Protein AF-A0A1Y1LZW6-F1 (afdb_monomer)

Organism: Photinus pyralis (NCBI:txid7054)

Mean predicted aligned error: 9.97 Å

InterPro domains:
  IPR032071 Domain of unknown function DUF4806 [PF16064] (44-118)

Foldseek 3Di:
DVVVVVVVVVVVVVVVVVVVVVVVVVVVPDDPPDDPDQLCRVLPQDPQDQDPVSLVSVLVQCVDPVSLVSLLVRLLPQDAPDLLRSLLSSNNGHHALNVLQQAACCCPPVHHHPVPGSSLVSSLSSSPSNPPPDDSVNNSVSNRVNSVCSVVVVVVVVVVVD

pLDDT: mean 89.74, std 12.89, range [40.94, 98.75]

Sequence (162 aa):
MQQYHILRSMATDILGEVRSIKQSLSKAERTPDEAPTSFFTELGCQFPLNSEEEIKIFNTSLEDEDNFKNAVMELSRVGGSNTYSFVSRTLALLITNELAITYSWLGRKGKKVFKTLKVASLVIESATVAIKDVTKQEIEKCIQLWVRRAFDRKKHALNKSF

Structure (mmCIF, N/CA/C/O backbone):
data_AF-A0A1Y1LZW6-F1
#
_entry.id   AF-A0A1Y1LZW6-F1
#
loop_
_atom_site.group_PDB
_atom_site.id
_atom_site.type_symbol
_atom_site.label_atom_id
_atom_site.label_alt_id
_atom_site.label_comp_id
_atom_site.label_asym_id
_atom_site.label_entity_id
_atom_site.label_seq_id
_atom_site.pdbx_PDB_ins_code
_atom_site.Cartn_x
_atom_site.Cartn_y
_atom_site.Cartn_z
_atom_site.occupancy
_atom_site.B_iso_or_equiv
_atom_site.auth_seq_id
_atom_site.auth_comp_id
_atom_site.auth_asym_id
_atom_site.auth_atom_id
_atom_site.pdbx_PDB_model_num
ATOM 1 N N . MET A 1 1 ? 26.984 15.900 31.415 1.00 62.28 1 MET A N 1
ATOM 2 C CA . MET A 1 1 ? 27.035 16.059 29.942 1.00 62.28 1 MET A CA 1
ATOM 3 C C . MET A 1 1 ? 27.860 14.950 29.290 1.00 62.28 1 MET A C 1
ATOM 5 O O . MET A 1 1 ? 27.284 14.139 28.584 1.00 62.28 1 MET A O 1
ATOM 9 N N . GLN A 1 2 ? 29.160 14.820 29.580 1.00 71.44 2 GLN A 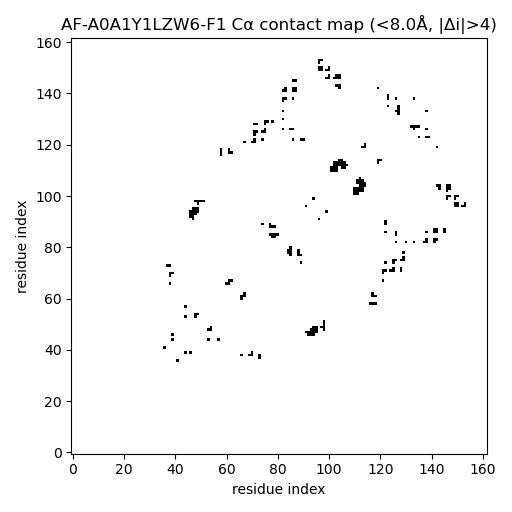N 1
ATOM 10 C CA . GLN A 1 2 ? 30.049 13.857 28.900 1.00 71.44 2 GLN A CA 1
ATOM 11 C C . GLN A 1 2 ? 29.678 12.371 29.104 1.00 71.44 2 GLN A C 1
ATOM 13 O O . GLN A 1 2 ? 29.662 11.607 28.145 1.00 71.44 2 GLN A O 1
ATOM 18 N N . GLN A 1 3 ? 29.266 11.976 30.314 1.00 75.94 3 GLN A N 1
ATOM 19 C CA . GLN A 1 3 ? 28.843 10.599 30.620 1.00 75.94 3 GLN A CA 1
ATOM 20 C C . GLN A 1 3 ? 27.602 10.144 29.825 1.00 75.94 3 GLN A C 1
ATOM 22 O O . GLN A 1 3 ? 27.512 8.988 29.424 1.00 75.94 3 GLN A O 1
ATOM 27 N N . TYR A 1 4 ? 26.667 11.059 29.545 1.00 84.81 4 TYR A N 1
ATOM 28 C CA . TYR A 1 4 ? 25.461 10.762 28.763 1.00 84.81 4 TYR A CA 1
ATOM 29 C C . TYR A 1 4 ? 25.791 10.469 27.293 1.00 84.81 4 TYR A C 1
ATOM 31 O O . TYR A 1 4 ? 25.203 9.576 26.690 1.00 84.81 4 TYR A O 1
ATOM 39 N N . HIS A 1 5 ? 26.765 11.184 26.723 1.00 82.25 5 HIS A N 1
ATOM 40 C CA . HIS A 1 5 ? 27.218 10.944 25.352 1.00 82.25 5 HIS A CA 1
ATOM 41 C C . HIS A 1 5 ? 27.902 9.586 25.200 1.00 82.25 5 HIS A C 1
ATOM 43 O O . HIS A 1 5 ? 27.631 8.887 24.227 1.00 82.25 5 HIS A O 1
ATOM 49 N N . ILE A 1 6 ? 28.720 9.191 26.181 1.00 90.69 6 ILE A N 1
ATOM 50 C CA . ILE A 1 6 ? 29.368 7.873 26.196 1.00 90.69 6 ILE A CA 1
ATOM 51 C C . ILE A 1 6 ? 28.304 6.772 26.251 1.00 90.69 6 ILE A C 1
ATOM 53 O O . ILE A 1 6 ? 28.310 5.873 25.415 1.00 90.69 6 ILE A O 1
ATOM 57 N N . LEU A 1 7 ? 27.330 6.892 27.161 1.00 87.31 7 LEU A N 1
ATOM 58 C CA . LEU A 1 7 ? 26.244 5.918 27.288 1.00 87.31 7 LEU A CA 1
ATOM 59 C C . LEU A 1 7 ? 25.405 5.812 26.005 1.00 87.31 7 LEU A C 1
ATOM 61 O O . LEU A 1 7 ? 25.048 4.713 25.584 1.00 87.31 7 LEU A O 1
ATOM 65 N N . ARG A 1 8 ? 25.116 6.947 25.355 1.00 87.19 8 ARG A N 1
ATOM 66 C CA . ARG A 1 8 ? 24.375 6.979 24.089 1.00 87.19 8 ARG A CA 1
ATOM 67 C C . ARG A 1 8 ? 25.147 6.304 22.955 1.00 87.19 8 ARG A C 1
ATOM 69 O O . ARG A 1 8 ? 24.527 5.550 22.216 1.00 87.19 8 ARG A O 1
ATOM 76 N N . SER A 1 9 ? 26.455 6.552 22.843 1.00 84.62 9 SER A N 1
ATOM 77 C CA . SER A 1 9 ? 27.317 5.904 21.841 1.00 84.62 9 SER A CA 1
ATOM 78 C C . SER A 1 9 ? 27.328 4.391 22.032 1.00 84.62 9 SER A C 1
ATOM 80 O O . SER A 1 9 ? 27.031 3.648 21.102 1.00 84.62 9 SER A O 1
ATOM 82 N N . MET A 1 10 ? 27.549 3.940 23.269 1.00 92.81 10 MET A N 1
ATOM 83 C CA . MET A 1 10 ? 27.554 2.516 23.600 1.00 92.81 10 MET A CA 1
ATOM 84 C C . MET A 1 10 ? 26.212 1.850 23.276 1.00 92.81 10 MET A C 1
ATOM 86 O O . MET A 1 10 ? 26.187 0.745 22.747 1.00 92.81 10 MET A O 1
ATOM 90 N N . ALA A 1 11 ? 25.087 2.519 23.548 1.00 86.81 11 ALA A N 1
ATOM 91 C CA . ALA A 1 11 ? 23.767 1.988 23.218 1.00 86.81 11 ALA A CA 1
ATOM 92 C C . ALA A 1 11 ? 23.557 1.838 21.702 1.00 86.81 11 ALA A C 1
ATOM 94 O O . ALA A 1 11 ? 22.990 0.839 21.265 1.00 86.81 11 ALA A O 1
ATOM 95 N N . THR A 1 12 ? 24.018 2.796 20.890 1.00 87.25 12 THR A N 1
ATOM 96 C CA . THR A 1 12 ? 23.954 2.681 19.423 1.00 87.25 12 THR A CA 1
ATOM 97 C C . THR A 1 12 ? 24.840 1.568 18.883 1.00 87.25 12 THR A C 1
ATOM 99 O O . THR A 1 12 ? 24.395 0.839 17.998 1.00 87.25 12 THR A O 1
ATOM 102 N N . ASP A 1 13 ? 26.035 1.395 19.445 1.00 89.31 13 ASP A N 1
ATOM 103 C CA . ASP A 1 13 ? 26.971 0.351 19.025 1.00 89.31 13 ASP A CA 1
ATOM 104 C C . ASP A 1 13 ? 26.406 -1.037 19.363 1.00 89.31 13 ASP A C 1
ATOM 106 O O . ASP A 1 13 ? 26.314 -1.902 18.494 1.00 89.31 13 ASP A O 1
ATOM 110 N N . ILE A 1 14 ? 25.886 -1.214 20.585 1.00 95.38 14 ILE A N 1
ATOM 111 C CA . ILE A 1 14 ? 25.206 -2.450 21.009 1.00 95.38 14 ILE A CA 1
ATOM 112 C C . ILE A 1 14 ? 23.997 -2.748 20.112 1.00 95.38 14 ILE A C 1
ATOM 114 O O . ILE A 1 14 ? 23.801 -3.890 19.703 1.00 95.38 14 ILE A O 1
ATOM 118 N N . LEU A 1 15 ? 23.184 -1.742 19.773 1.00 89.94 15 LEU A N 1
ATOM 119 C CA . LEU A 1 15 ? 22.051 -1.928 18.861 1.00 89.94 15 LEU A CA 1
ATOM 120 C C . LEU A 1 15 ? 22.502 -2.360 17.459 1.00 89.94 15 LEU A C 1
ATOM 122 O O . LEU A 1 15 ? 21.816 -3.163 16.825 1.00 89.94 15 LEU A O 1
ATOM 126 N N . GLY A 1 16 ? 23.637 -1.847 16.980 1.00 88.12 16 GLY A N 1
ATOM 127 C CA . GLY A 1 16 ? 24.251 -2.265 15.720 1.00 88.12 16 GLY A CA 1
ATOM 128 C C . GLY A 1 16 ? 24.676 -3.733 15.747 1.00 88.12 16 GLY A C 1
ATOM 129 O O . GLY A 1 16 ? 24.286 -4.503 14.868 1.00 88.12 16 GLY A O 1
ATOM 130 N N . GLU A 1 17 ? 25.389 -4.139 16.796 1.00 91.06 17 GLU A N 1
ATOM 131 C CA . GLU A 1 17 ? 25.843 -5.523 16.977 1.00 91.06 17 GLU A CA 1
ATOM 132 C C . GLU A 1 17 ? 24.672 -6.504 17.101 1.00 91.06 17 GLU A C 1
ATOM 134 O O . GLU A 1 17 ? 24.650 -7.544 16.444 1.00 91.06 17 GLU A O 1
ATOM 139 N N . VAL A 1 18 ? 23.627 -6.155 17.860 1.00 89.75 18 VAL A N 1
ATOM 140 C CA . VAL A 1 18 ? 22.423 -6.994 17.994 1.00 89.75 18 VAL A CA 1
ATOM 141 C C . VAL A 1 18 ? 21.722 -7.195 16.645 1.00 89.75 18 VAL A C 1
ATOM 143 O O . VAL A 1 18 ? 21.268 -8.302 16.348 1.00 89.75 18 VAL A O 1
ATOM 146 N N . ARG A 1 19 ? 21.659 -6.162 15.792 1.00 84.62 19 ARG A N 1
ATOM 147 C CA . ARG A 1 19 ? 21.119 -6.292 14.425 1.00 84.62 19 ARG A CA 1
ATOM 148 C C . ARG A 1 19 ? 21.981 -7.214 13.564 1.00 84.62 19 ARG A C 1
ATOM 150 O O . ARG A 1 19 ? 21.434 -8.080 12.883 1.00 84.62 19 ARG A O 1
ATOM 157 N N . SER A 1 20 ? 23.303 -7.064 13.633 1.00 85.88 20 SER A N 1
ATOM 158 C CA . SER A 1 20 ? 24.266 -7.901 12.903 1.00 85.88 20 SER A CA 1
ATOM 159 C C . SER A 1 20 ? 24.160 -9.379 13.301 1.00 85.88 20 SER A C 1
ATOM 161 O O . SER A 1 20 ? 24.090 -10.266 12.444 1.00 85.88 20 SER A O 1
ATOM 163 N N . ILE A 1 21 ? 24.039 -9.651 14.605 1.00 88.81 21 ILE A N 1
ATOM 164 C CA . ILE A 1 21 ? 23.829 -11.000 15.145 1.00 88.81 21 ILE A CA 1
ATOM 165 C C . ILE A 1 21 ? 22.500 -11.571 14.650 1.00 88.81 21 ILE A C 1
ATOM 167 O O . ILE A 1 21 ? 22.477 -12.687 14.132 1.00 88.81 21 ILE A O 1
ATOM 171 N N . LYS A 1 22 ? 21.403 -10.805 14.727 1.00 83.00 22 LYS A N 1
ATOM 172 C CA . LYS A 1 22 ? 20.086 -11.243 14.233 1.00 83.00 22 LYS A CA 1
ATOM 173 C C . LYS A 1 22 ? 20.130 -11.609 12.744 1.00 83.00 22 LYS A C 1
ATOM 175 O O . LYS A 1 22 ? 19.548 -12.614 12.345 1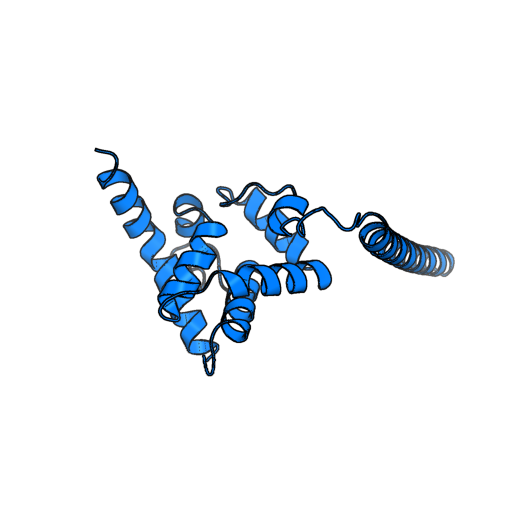.00 83.00 22 LYS A O 1
ATOM 180 N N . GLN A 1 23 ? 20.850 -10.830 11.934 1.00 75.19 23 GLN A N 1
ATOM 181 C CA . GLN A 1 23 ? 21.008 -11.078 10.498 1.00 75.19 23 GLN A CA 1
ATOM 182 C C . GLN A 1 23 ? 21.920 -12.278 10.190 1.00 75.19 23 GLN A C 1
ATOM 184 O O . GLN A 1 23 ? 21.766 -12.930 9.159 1.00 75.19 23 GLN A O 1
ATOM 189 N N . SER A 1 24 ? 22.884 -12.571 11.062 1.00 81.06 24 SER A N 1
ATOM 190 C CA . SER A 1 24 ? 23.765 -13.733 10.924 1.00 81.06 24 SER A CA 1
ATOM 191 C C . SER A 1 24 ? 23.061 -15.026 11.344 1.00 81.06 24 SER A C 1
ATOM 193 O O . SER A 1 24 ? 23.183 -16.036 10.655 1.00 81.06 24 SER A O 1
ATOM 195 N N . LEU A 1 25 ? 22.256 -14.986 12.412 1.00 76.81 25 LEU A N 1
ATOM 196 C CA . LEU A 1 25 ? 21.435 -16.117 12.857 1.00 76.81 25 LEU A CA 1
ATOM 197 C C . LEU A 1 25 ? 20.354 -16.477 11.828 1.00 76.81 25 LEU A C 1
ATOM 199 O O . LEU A 1 25 ? 20.222 -17.647 11.481 1.00 76.81 25 LEU A O 1
ATOM 203 N N . SER A 1 26 ? 19.683 -15.487 11.227 1.00 68.75 26 SER A N 1
ATOM 204 C CA . SER A 1 26 ? 18.684 -15.742 10.173 1.00 68.75 26 SER A CA 1
ATOM 205 C C . SER A 1 26 ? 19.263 -16.365 8.894 1.00 68.75 26 SER A C 1
ATOM 207 O O . SER A 1 26 ? 18.534 -16.952 8.090 1.00 68.75 26 SER A O 1
ATOM 209 N N . LYS A 1 27 ? 20.580 -16.246 8.679 1.00 61.09 27 LYS A N 1
ATOM 210 C CA . LYS A 1 27 ? 21.301 -16.928 7.594 1.00 61.09 27 LYS A CA 1
ATOM 211 C C . LYS A 1 27 ? 21.747 -18.338 7.988 1.00 61.09 27 LYS A C 1
ATOM 213 O O . LYS A 1 27 ? 21.819 -19.190 7.109 1.00 61.09 27 LYS A O 1
ATOM 218 N N . ALA A 1 28 ? 22.047 -18.572 9.267 1.00 60.34 28 ALA A N 1
ATOM 219 C CA . ALA A 1 28 ? 22.552 -19.845 9.784 1.00 60.34 28 ALA A CA 1
ATOM 220 C C . ALA A 1 28 ? 21.451 -20.896 10.031 1.00 60.34 28 ALA A C 1
ATOM 222 O O . ALA A 1 28 ? 21.727 -22.085 9.923 1.00 60.34 28 ALA A O 1
ATOM 223 N N . GLU A 1 29 ? 20.210 -20.481 10.310 1.00 55.59 29 GLU A N 1
ATOM 224 C CA . GLU A 1 29 ? 19.067 -21.389 10.540 1.00 55.59 29 GLU A CA 1
ATOM 225 C C . GLU A 1 29 ? 18.454 -21.977 9.255 1.00 55.59 29 GLU A C 1
ATOM 227 O O . GLU A 1 29 ? 17.549 -22.804 9.324 1.00 55.59 29 GLU A O 1
ATOM 232 N N . ARG A 1 30 ? 18.945 -21.602 8.067 1.00 51.16 30 ARG A N 1
ATOM 233 C CA . ARG A 1 30 ? 18.427 -22.144 6.803 1.00 51.16 30 ARG A CA 1
ATOM 234 C C . ARG A 1 30 ? 18.952 -23.559 6.574 1.00 51.16 30 ARG A C 1
ATOM 236 O O . ARG A 1 30 ? 20.026 -23.750 6.003 1.00 51.16 30 ARG A O 1
ATOM 243 N N . THR A 1 31 ? 18.178 -24.556 6.992 1.00 48.41 31 THR A N 1
ATOM 244 C CA . THR A 1 31 ? 18.307 -25.916 6.464 1.00 48.41 31 THR A CA 1
ATOM 245 C C . THR A 1 31 ? 17.968 -25.898 4.959 1.00 48.41 31 THR A C 1
ATOM 247 O O . THR A 1 31 ? 17.116 -25.115 4.536 1.00 48.41 31 THR A O 1
ATOM 250 N N . PRO A 1 32 ? 18.625 -26.704 4.101 1.00 53.22 32 PRO A N 1
ATOM 251 C CA . PRO A 1 32 ? 18.456 -26.614 2.643 1.00 53.22 32 PRO A CA 1
ATOM 252 C C . PRO A 1 32 ? 17.057 -26.963 2.100 1.00 53.22 32 PRO A C 1
ATOM 254 O O . PRO A 1 32 ? 16.855 -26.843 0.894 1.00 53.22 32 PRO A O 1
ATOM 257 N N . ASP A 1 33 ? 16.128 -27.415 2.948 1.00 47.31 33 ASP A N 1
ATOM 258 C CA . ASP A 1 33 ? 14.871 -28.063 2.541 1.00 47.31 33 ASP A CA 1
ATOM 259 C C . ASP A 1 33 ? 13.600 -27.293 2.962 1.00 47.31 33 ASP A C 1
ATOM 261 O O . ASP A 1 33 ? 12.488 -27.658 2.585 1.00 47.31 33 ASP A O 1
ATOM 265 N N . GLU A 1 34 ? 13.732 -26.189 3.707 1.00 51.06 34 GLU A N 1
ATOM 266 C CA . GLU A 1 34 ? 12.590 -25.336 4.050 1.00 51.06 34 GLU A CA 1
ATOM 267 C C . GLU A 1 34 ? 12.407 -24.249 2.981 1.00 51.06 34 GLU A C 1
ATOM 269 O O . GLU A 1 34 ? 13.272 -23.398 2.757 1.00 51.06 34 GLU A O 1
ATOM 274 N N . ALA A 1 35 ? 11.268 -24.294 2.278 1.00 54.78 35 ALA A N 1
ATOM 275 C CA . ALA A 1 35 ? 10.862 -23.244 1.348 1.00 54.78 35 ALA A CA 1
ATOM 276 C C . ALA A 1 35 ? 10.972 -21.874 2.043 1.00 54.78 35 ALA A C 1
ATOM 278 O O . ALA A 1 35 ? 10.598 -21.778 3.210 1.00 54.78 35 ALA A O 1
ATOM 279 N N . PRO A 1 36 ? 11.462 -20.817 1.365 1.00 56.88 36 PRO A N 1
ATOM 280 C CA . PRO A 1 36 ? 11.647 -19.518 1.999 1.00 56.88 36 PRO A CA 1
ATOM 281 C C . PRO A 1 36 ? 10.330 -19.061 2.629 1.00 56.88 36 PRO A C 1
ATOM 283 O O . PRO A 1 36 ? 9.361 -18.783 1.915 1.00 56.88 36 PRO A O 1
ATOM 286 N N . THR A 1 37 ? 10.299 -19.029 3.961 1.00 64.50 37 THR A N 1
ATOM 287 C CA . THR A 1 37 ? 9.147 -18.579 4.735 1.00 64.50 37 THR A CA 1
ATOM 288 C C . THR A 1 37 ? 8.808 -17.155 4.304 1.00 64.50 37 THR A C 1
ATOM 290 O O . THR A 1 37 ? 9.680 -16.300 4.158 1.00 64.50 37 THR A O 1
ATOM 293 N N . SER A 1 38 ? 7.532 -16.918 4.004 1.00 76.81 38 SER A N 1
ATOM 294 C CA . SER A 1 38 ? 7.030 -15.603 3.600 1.00 76.81 38 SER 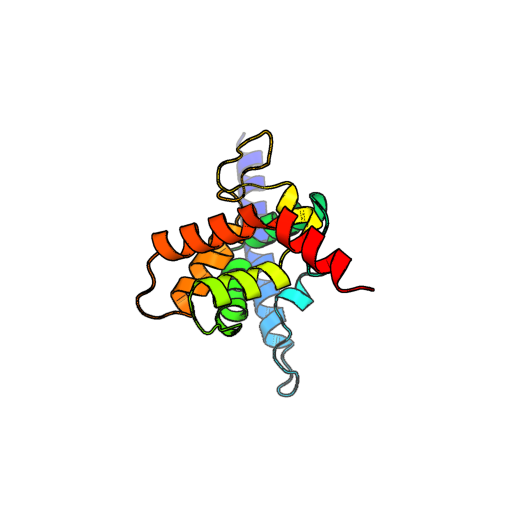A CA 1
ATOM 295 C C . SER A 1 38 ? 7.348 -14.567 4.683 1.00 76.81 38 SER A C 1
ATOM 297 O O . SER A 1 38 ? 7.072 -14.797 5.863 1.00 76.81 38 SER A O 1
ATOM 299 N N . PHE A 1 39 ? 7.854 -13.396 4.287 1.00 80.06 39 PHE A N 1
ATOM 300 C CA . PHE A 1 39 ? 8.113 -12.269 5.186 1.00 80.06 39 PHE A CA 1
ATOM 301 C C . PHE A 1 39 ? 6.852 -11.888 5.976 1.00 80.06 39 PHE A C 1
ATOM 303 O O . PHE A 1 39 ? 6.911 -11.577 7.165 1.00 80.06 39 PHE A O 1
ATOM 310 N N . PHE A 1 40 ? 5.686 -11.966 5.328 1.00 79.38 40 PHE A N 1
ATOM 311 C CA . PHE A 1 40 ? 4.399 -11.688 5.963 1.00 79.38 40 PHE A CA 1
ATOM 312 C C . PHE A 1 40 ? 4.027 -12.718 7.039 1.00 79.38 40 PHE A C 1
ATOM 314 O O . PHE A 1 40 ? 3.298 -12.373 7.966 1.00 79.38 40 PHE A O 1
ATOM 321 N N . THR A 1 41 ? 4.553 -13.944 6.956 1.00 76.44 41 THR A N 1
ATOM 322 C CA . THR A 1 41 ? 4.368 -14.989 7.980 1.00 76.44 41 THR A CA 1
ATOM 323 C C . THR A 1 41 ? 5.299 -14.769 9.177 1.00 76.44 41 THR A C 1
ATOM 325 O O . THR A 1 41 ? 4.881 -14.936 10.320 1.00 76.44 41 THR A O 1
ATOM 328 N N . GLU A 1 42 ? 6.535 -14.323 8.939 1.00 76.88 42 GLU A N 1
ATOM 329 C CA . GLU A 1 42 ? 7.530 -14.067 9.994 1.00 76.88 42 GLU A CA 1
ATOM 330 C C . GLU A 1 42 ? 7.211 -12.831 10.850 1.00 76.88 42 GLU A C 1
ATOM 332 O O . GLU A 1 42 ? 7.627 -12.739 12.005 1.00 76.88 42 GLU A O 1
ATOM 337 N N . LEU A 1 43 ? 6.443 -11.879 10.313 1.00 73.81 43 LEU A N 1
ATOM 338 C CA . LEU A 1 43 ? 6.128 -10.622 10.996 1.00 73.81 43 LEU A CA 1
ATOM 339 C C . LEU A 1 43 ? 5.182 -10.762 12.198 1.00 73.81 43 LEU A C 1
ATOM 341 O O . LEU A 1 43 ? 4.946 -9.780 12.903 1.00 73.81 43 LEU A O 1
ATOM 345 N N . GLY A 1 44 ? 4.565 -11.933 12.386 1.00 76.25 44 GLY A N 1
ATOM 346 C CA . GLY A 1 44 ? 3.541 -12.160 13.411 1.00 76.25 44 GLY A CA 1
ATOM 347 C C . GLY A 1 44 ? 2.251 -11.349 13.209 1.00 76.25 44 GLY A C 1
ATOM 348 O O . GLY A 1 44 ? 1.394 -11.326 14.090 1.00 76.25 44 GLY A O 1
ATOM 349 N N . CYS A 1 45 ? 2.099 -10.677 12.064 1.00 80.81 45 CYS A N 1
ATOM 350 C CA . CYS A 1 45 ? 0.896 -9.935 11.705 1.00 80.81 45 CYS A CA 1
ATOM 351 C C . CYS A 1 45 ? -0.110 -10.864 11.017 1.00 80.81 45 CYS A C 1
ATOM 353 O O . CYS A 1 45 ? 0.256 -11.662 10.157 1.00 80.81 45 CYS A O 1
ATOM 355 N N . GLN A 1 46 ? -1.389 -10.737 11.366 1.00 88.00 46 GLN A N 1
ATOM 356 C CA . GLN A 1 46 ? -2.467 -11.470 10.705 1.00 88.00 46 GLN A CA 1
ATOM 357 C C . GLN A 1 46 ? -3.020 -10.624 9.559 1.00 88.00 46 GLN A C 1
ATOM 359 O O . GLN A 1 46 ? -3.582 -9.552 9.778 1.00 88.00 46 GLN A O 1
ATOM 364 N N . PHE A 1 47 ? -2.834 -11.099 8.332 1.00 92.50 47 PHE A N 1
ATOM 365 C CA . PHE A 1 47 ? -3.325 -10.438 7.128 1.00 92.50 47 PHE A CA 1
ATOM 366 C C . PHE A 1 47 ? -4.631 -11.083 6.633 1.00 92.50 47 PHE A C 1
ATOM 368 O O . PHE A 1 47 ? -4.788 -12.299 6.754 1.00 92.50 47 PHE A O 1
ATOM 375 N N . PRO A 1 48 ? -5.553 -10.313 6.024 1.00 96.12 48 PRO A N 1
ATOM 376 C CA . PRO A 1 48 ? -5.503 -8.861 5.834 1.00 96.12 48 PRO A CA 1
ATOM 377 C C . PRO A 1 48 ? -5.776 -8.085 7.133 1.00 96.12 48 PRO A C 1
ATOM 379 O O . PRO A 1 48 ? -6.641 -8.462 7.921 1.00 96.12 48 PRO A O 1
ATOM 382 N N . LEU A 1 49 ? -5.093 -6.950 7.308 1.00 96.62 49 LEU A N 1
ATOM 383 C CA . LEU A 1 49 ? -5.236 -6.093 8.488 1.00 96.62 49 LEU A CA 1
ATOM 384 C C . LEU A 1 49 ? -6.652 -5.494 8.543 1.00 96.62 49 LEU A C 1
ATOM 386 O O . LEU A 1 49 ? -7.193 -5.003 7.539 1.00 96.62 49 LEU A O 1
ATOM 390 N N . ASN A 1 50 ? -7.259 -5.522 9.722 1.00 96.38 50 ASN A N 1
ATOM 391 C CA . ASN A 1 50 ? -8.641 -5.124 9.966 1.00 96.38 50 ASN A CA 1
ATOM 392 C C . ASN A 1 50 ? -8.789 -3.938 10.930 1.00 96.38 50 ASN A C 1
ATOM 394 O O . ASN A 1 50 ? -9.862 -3.332 10.967 1.00 96.38 50 ASN A O 1
ATOM 398 N N . SER A 1 51 ? -7.725 -3.567 11.647 1.00 96.50 51 SER A N 1
ATOM 399 C CA . SER A 1 51 ? -7.759 -2.494 12.642 1.00 96.50 51 SER A CA 1
ATOM 400 C C . SER A 1 51 ? -6.694 -1.421 12.422 1.00 96.50 51 SER A C 1
ATOM 402 O O . SER A 1 51 ? -5.735 -1.559 11.658 1.00 96.50 51 SER A O 1
ATOM 404 N N . GLU A 1 52 ? -6.892 -0.295 13.099 1.00 96.12 52 GLU A N 1
ATOM 405 C CA . GLU A 1 52 ? -5.981 0.847 13.052 1.00 96.12 52 GLU A CA 1
ATOM 406 C C . GLU A 1 52 ? -4.691 0.581 13.831 1.00 96.12 52 GLU A C 1
ATOM 408 O O . GLU A 1 52 ? -3.630 1.102 13.495 1.00 96.12 52 GLU A O 1
ATOM 413 N N . GLU A 1 53 ? -4.774 -0.238 14.869 1.00 95.31 53 GLU A N 1
ATOM 414 C CA . GLU A 1 53 ? -3.649 -0.696 15.670 1.00 95.31 53 GLU A CA 1
ATOM 415 C C . GLU A 1 53 ? -2.754 -1.621 14.836 1.00 95.31 53 GLU A C 1
ATOM 417 O O . GLU A 1 53 ? -1.547 -1.394 14.753 1.00 95.31 53 GLU A O 1
ATOM 422 N N . GLU A 1 54 ? -3.348 -2.588 14.133 1.00 95.44 54 GLU A N 1
ATOM 423 C CA . GLU A 1 54 ? -2.637 -3.514 13.243 1.00 95.44 54 GLU A CA 1
ATOM 424 C C . GLU A 1 54 ? -1.886 -2.785 12.122 1.00 95.44 54 GLU A C 1
ATOM 426 O O . GLU A 1 54 ? -0.695 -3.024 11.913 1.00 95.44 54 GLU A O 1
ATOM 431 N N . ILE A 1 55 ? -2.539 -1.845 11.426 1.00 96.12 55 ILE A N 1
ATOM 432 C CA . ILE A 1 55 ? -1.869 -1.092 10.356 1.00 96.12 55 ILE A CA 1
ATOM 433 C C . ILE A 1 55 ? -0.788 -0.158 10.885 1.00 96.12 55 ILE A C 1
ATOM 435 O O . ILE A 1 55 ? 0.209 0.025 10.196 1.00 96.12 55 ILE A O 1
ATOM 439 N N . LYS A 1 56 ? -0.915 0.393 12.100 1.00 95.25 56 LYS A N 1
ATOM 440 C CA . LYS A 1 56 ? 0.171 1.162 12.729 1.00 95.25 56 LYS A CA 1
ATOM 441 C C . LYS A 1 56 ? 1.383 0.278 13.009 1.00 95.25 56 LYS A C 1
ATOM 443 O O . LYS A 1 56 ? 2.483 0.655 12.620 1.00 95.25 56 LYS A O 1
ATOM 448 N N . ILE A 1 57 ? 1.179 -0.889 13.625 1.00 93.88 57 ILE A N 1
ATOM 449 C CA . ILE A 1 57 ? 2.256 -1.846 13.927 1.00 93.88 57 ILE A CA 1
ATOM 450 C C . ILE A 1 57 ? 2.962 -2.264 12.636 1.00 93.88 57 ILE A C 1
ATOM 452 O O . ILE A 1 57 ? 4.187 -2.163 12.535 1.00 93.88 57 ILE A O 1
ATOM 456 N N . PHE A 1 58 ? 2.190 -2.650 11.616 1.00 95.25 58 PHE A N 1
ATOM 457 C CA . PHE A 1 58 ? 2.750 -3.011 10.321 1.00 95.25 58 PHE A CA 1
ATOM 458 C C . PHE A 1 58 ? 3.499 -1.835 9.683 1.00 95.25 58 P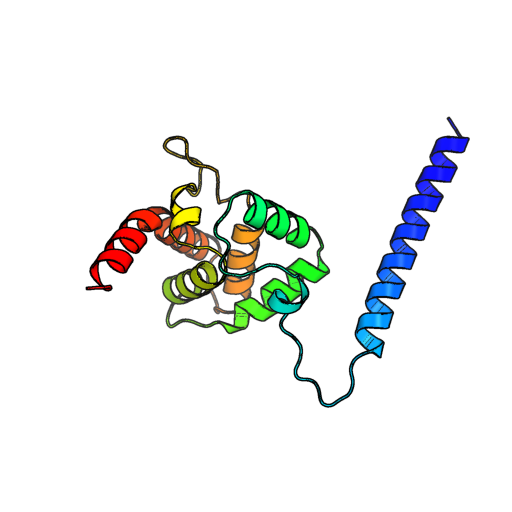HE A C 1
ATOM 460 O O . PHE A 1 58 ? 4.632 -1.987 9.233 1.00 95.25 58 PHE A O 1
ATOM 467 N N . ASN A 1 59 ? 2.935 -0.628 9.710 1.00 95.31 59 ASN A N 1
ATOM 468 C CA . ASN A 1 59 ? 3.587 0.554 9.156 1.00 95.31 59 ASN A CA 1
ATOM 469 C C . ASN A 1 59 ? 4.925 0.876 9.842 1.00 95.31 59 ASN A C 1
ATOM 471 O O . ASN A 1 59 ? 5.865 1.253 9.148 1.00 95.31 59 ASN A O 1
ATOM 475 N N . THR A 1 60 ? 5.018 0.697 11.163 1.00 94.25 60 THR A N 1
ATOM 476 C CA . THR A 1 60 ? 6.266 0.847 11.927 1.00 94.25 60 THR A CA 1
ATOM 477 C C . THR A 1 60 ? 7.279 -0.242 11.579 1.00 94.25 60 THR A C 1
ATOM 479 O O . THR A 1 60 ? 8.450 0.060 11.385 1.00 94.25 60 THR A O 1
ATOM 482 N N . SER A 1 61 ? 6.856 -1.500 11.415 1.00 93.56 61 SER A N 1
ATOM 483 C CA . SER A 1 61 ? 7.776 -2.574 10.997 1.00 93.56 61 SER A CA 1
ATOM 484 C C . SER A 1 61 ? 8.412 -2.329 9.620 1.00 93.56 61 SER A C 1
ATOM 486 O O . SER A 1 61 ? 9.548 -2.736 9.393 1.00 93.56 61 SER A O 1
ATOM 488 N N . LEU A 1 62 ? 7.707 -1.620 8.729 1.00 95.31 62 LEU A N 1
ATOM 489 C CA . LEU A 1 62 ? 8.180 -1.229 7.399 1.00 95.31 62 LEU A CA 1
ATOM 490 C C . LEU A 1 62 ? 9.142 -0.026 7.412 1.00 95.31 62 LEU A C 1
ATOM 492 O O . LEU A 1 62 ? 9.625 0.375 6.350 1.00 95.31 62 LEU A O 1
ATOM 496 N N . GLU A 1 63 ? 9.384 0.606 8.563 1.00 94.38 63 GLU A N 1
ATOM 497 C CA . GLU A 1 63 ? 10.428 1.632 8.705 1.00 94.38 63 GLU A CA 1
ATOM 498 C C . GLU A 1 63 ? 11.832 1.027 8.655 1.00 94.38 63 GLU A C 1
ATOM 500 O O . GLU A 1 63 ? 12.760 1.699 8.206 1.00 94.38 63 GLU A O 1
ATOM 505 N N . ASP A 1 64 ? 11.967 -0.242 9.043 1.00 94.31 64 ASP A N 1
ATOM 506 C CA . ASP A 1 64 ? 13.184 -1.016 8.836 1.00 94.31 64 ASP A CA 1
ATOM 507 C C . ASP A 1 64 ? 13.388 -1.313 7.339 1.00 94.31 64 ASP A C 1
ATOM 509 O O . ASP A 1 64 ? 12.475 -1.747 6.629 1.00 94.31 64 ASP A O 1
ATOM 513 N N . GLU A 1 65 ? 14.588 -1.020 6.838 1.00 94.00 65 GLU A N 1
ATOM 514 C CA . GLU A 1 65 ? 14.882 -1.062 5.406 1.00 94.00 65 GLU A CA 1
ATOM 515 C C . GLU A 1 65 ? 14.920 -2.494 4.856 1.00 94.00 65 GLU A C 1
ATOM 517 O O . GLU A 1 65 ? 14.456 -2.728 3.737 1.00 94.00 65 GLU A O 1
ATOM 522 N N . ASP A 1 66 ? 15.416 -3.453 5.641 1.00 92.38 66 ASP A N 1
ATOM 523 C CA . ASP A 1 66 ? 15.478 -4.859 5.242 1.00 92.38 66 ASP A CA 1
ATOM 524 C C . ASP A 1 66 ? 14.067 -5.450 5.185 1.00 92.38 66 ASP A C 1
ATOM 526 O O . ASP A 1 66 ? 13.691 -6.071 4.188 1.00 92.38 66 ASP A O 1
ATOM 530 N N . ASN A 1 67 ? 13.243 -5.162 6.196 1.00 93.75 67 ASN A N 1
ATOM 531 C CA . ASN A 1 67 ? 11.823 -5.507 6.198 1.00 93.75 67 ASN A CA 1
ATOM 532 C C . ASN A 1 67 ? 11.096 -4.939 4.974 1.00 93.75 67 ASN A C 1
ATOM 534 O O . ASN A 1 67 ? 10.368 -5.654 4.282 1.00 93.75 67 ASN A O 1
ATOM 538 N N . PHE A 1 68 ? 11.310 -3.655 4.675 1.00 96.31 68 PHE A N 1
ATOM 539 C CA . PHE A 1 68 ? 10.681 -3.004 3.531 1.00 96.31 68 PHE A CA 1
ATOM 540 C C . PHE A 1 68 ? 11.102 -3.650 2.204 1.00 96.31 68 PHE A C 1
ATOM 542 O O . PHE A 1 68 ? 10.245 -3.949 1.372 1.00 96.31 68 PHE A O 1
ATOM 549 N N . LYS A 1 69 ? 12.401 -3.913 2.006 1.00 96.44 69 LYS A N 1
ATOM 550 C CA . LYS A 1 69 ? 12.922 -4.569 0.795 1.00 96.44 69 LYS A CA 1
ATOM 551 C C . LYS A 1 69 ? 12.374 -5.985 0.629 1.00 96.44 69 LYS A C 1
ATOM 553 O O . LYS A 1 69 ? 11.945 -6.337 -0.469 1.00 96.44 69 LYS A O 1
ATOM 558 N N . ASN A 1 70 ? 12.339 -6.774 1.702 1.00 94.69 70 ASN A N 1
ATOM 559 C CA . ASN A 1 70 ? 11.798 -8.133 1.670 1.00 94.69 70 ASN A CA 1
ATOM 560 C C . ASN A 1 70 ? 10.308 -8.129 1.303 1.00 94.69 70 ASN A C 1
ATOM 562 O O . ASN A 1 70 ? 9.897 -8.858 0.397 1.00 94.69 70 ASN A O 1
ATOM 566 N N . ALA A 1 71 ? 9.522 -7.236 1.914 1.00 95.62 71 ALA A N 1
ATOM 567 C CA . ALA A 1 71 ? 8.111 -7.061 1.587 1.00 95.62 71 ALA A CA 1
ATOM 568 C C . ALA A 1 71 ? 7.895 -6.648 0.120 1.00 95.62 71 ALA A C 1
ATOM 570 O O . ALA A 1 71 ? 7.005 -7.183 -0.540 1.00 95.62 71 ALA A O 1
ATOM 571 N N . VAL A 1 72 ? 8.712 -5.724 -0.408 1.00 97.94 72 VAL A N 1
ATOM 572 C CA . VAL A 1 72 ? 8.656 -5.301 -1.820 1.00 97.94 72 VAL A CA 1
ATOM 573 C C . VAL A 1 72 ? 8.901 -6.485 -2.750 1.00 97.94 72 VA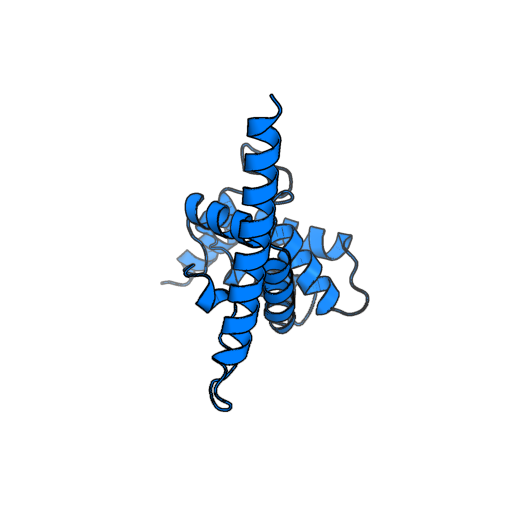L A C 1
ATOM 575 O O . VAL A 1 72 ? 8.130 -6.713 -3.684 1.00 97.94 72 VAL A O 1
ATOM 578 N N . MET A 1 73 ? 9.954 -7.263 -2.489 1.00 96.56 73 MET A N 1
ATOM 579 C CA . MET A 1 73 ? 10.303 -8.417 -3.317 1.00 96.56 73 MET A CA 1
ATOM 580 C C . MET A 1 73 ? 9.214 -9.484 -3.296 1.00 96.56 73 MET A C 1
ATOM 582 O O . MET A 1 73 ? 8.895 -10.044 -4.345 1.00 96.56 73 MET A O 1
ATOM 586 N N . GLU A 1 74 ? 8.606 -9.742 -2.141 1.00 95.75 74 GLU A N 1
ATOM 587 C CA . GLU A 1 74 ? 7.516 -10.706 -2.039 1.00 95.75 74 GLU A CA 1
ATOM 588 C C . GLU A 1 74 ? 6.250 -10.222 -2.759 1.00 95.75 74 GLU A C 1
ATOM 590 O O . GLU A 1 74 ? 5.714 -10.933 -3.612 1.00 95.75 74 GLU A O 1
ATOM 595 N N . LEU A 1 75 ? 5.808 -8.986 -2.508 1.00 96.94 75 LEU A N 1
ATOM 596 C CA . LEU A 1 75 ? 4.601 -8.441 -3.134 1.00 96.94 75 LEU A CA 1
ATOM 597 C C . LEU A 1 75 ? 4.750 -8.213 -4.641 1.00 96.94 75 LEU A C 1
ATOM 599 O O . LEU A 1 75 ? 3.758 -8.289 -5.369 1.00 96.94 75 LEU A O 1
ATOM 603 N N . SER A 1 76 ? 5.968 -7.983 -5.141 1.00 97.31 76 SER A N 1
ATOM 604 C CA . SER A 1 76 ? 6.217 -7.884 -6.585 1.00 97.31 76 SER A CA 1
ATOM 605 C C . SER A 1 76 ? 5.816 -9.159 -7.345 1.00 97.31 76 SER A C 1
ATOM 607 O O . SER A 1 76 ? 5.472 -9.102 -8.525 1.00 97.31 76 SER A O 1
ATOM 609 N N . ARG A 1 77 ? 5.757 -10.312 -6.662 1.00 96.56 77 ARG A N 1
ATOM 610 C CA . ARG A 1 77 ? 5.407 -11.616 -7.250 1.00 96.56 77 ARG A CA 1
ATOM 611 C C . ARG A 1 77 ? 3.898 -11.875 -7.347 1.00 96.56 77 ARG A C 1
ATOM 613 O O . ARG A 1 77 ? 3.498 -12.866 -7.947 1.00 96.56 77 ARG A O 1
ATOM 620 N N . VAL A 1 78 ? 3.046 -10.997 -6.806 1.00 96.12 78 VAL A N 1
ATOM 621 C CA . VAL A 1 78 ? 1.572 -11.158 -6.814 1.00 96.12 78 VAL A CA 1
ATOM 622 C C . VAL A 1 78 ? 0.986 -11.163 -8.235 1.00 96.12 78 VAL A C 1
ATOM 624 O O . VAL A 1 78 ? -0.026 -11.831 -8.501 1.00 96.12 78 VAL A O 1
ATOM 627 N N . GLY A 1 79 ? 1.614 -10.403 -9.138 1.00 91.06 79 GLY A N 1
ATOM 628 C CA . GLY A 1 79 ? 1.203 -10.251 -10.531 1.00 91.06 79 GLY A CA 1
ATOM 629 C C . GLY A 1 79 ? -0.156 -9.563 -10.723 1.00 91.06 79 GLY A C 1
ATOM 630 O O . GLY A 1 79 ? -0.825 -9.120 -9.788 1.00 91.06 79 GLY A O 1
ATOM 631 N N . GLY A 1 80 ? -0.582 -9.463 -11.978 1.00 94.38 80 GLY A N 1
ATOM 632 C CA . GLY A 1 80 ? -1.843 -8.847 -12.381 1.00 94.38 80 GLY A CA 1
ATOM 633 C C . GLY A 1 80 ? -1.869 -8.620 -13.887 1.00 94.38 80 GLY A C 1
ATOM 634 O O . GLY A 1 80 ? -0.823 -8.449 -14.502 1.00 94.38 80 GLY A O 1
ATOM 635 N N . SER A 1 81 ? -3.056 -8.615 -14.494 1.00 95.62 81 SER A N 1
ATOM 636 C CA . SER A 1 81 ? -3.188 -8.397 -15.944 1.00 95.62 81 SER A CA 1
ATOM 637 C C . SER A 1 81 ? -2.946 -6.944 -16.370 1.00 95.62 81 SER A C 1
ATOM 639 O O . SER A 1 81 ? -2.776 -6.667 -17.551 1.00 95.62 81 SER A O 1
ATOM 641 N N . ASN A 1 82 ? -2.965 -6.011 -15.417 1.00 97.12 82 ASN A N 1
ATOM 642 C CA . ASN A 1 82 ? -2.652 -4.594 -15.587 1.00 97.12 82 ASN A CA 1
ATOM 643 C C . ASN A 1 82 ? -2.328 -3.957 -14.222 1.00 97.12 82 ASN A C 1
ATOM 645 O O . ASN A 1 82 ? -2.524 -4.586 -13.176 1.00 97.12 82 ASN A O 1
ATOM 649 N N . THR A 1 83 ? -1.901 -2.692 -14.224 1.00 98.31 83 THR A N 1
ATOM 650 C CA . THR A 1 83 ? -1.530 -1.925 -13.022 1.00 98.31 83 THR A CA 1
ATOM 651 C C . THR A 1 83 ? -2.622 -1.915 -11.955 1.00 98.31 83 THR A C 1
ATOM 653 O O . THR A 1 83 ? -2.343 -2.151 -10.779 1.00 98.31 83 THR A O 1
ATOM 656 N N . TYR A 1 84 ? -3.886 -1.712 -12.342 1.00 98.38 84 TYR A N 1
ATOM 657 C CA . TYR A 1 84 ? -4.993 -1.737 -11.384 1.00 98.38 84 TYR A CA 1
ATOM 658 C C . TYR A 1 84 ? -5.216 -3.136 -10.805 1.00 98.38 84 TYR A C 1
ATOM 660 O O . TYR A 1 84 ? -5.442 -3.271 -9.604 1.00 98.38 84 TYR A O 1
ATOM 668 N N . SER A 1 85 ? -5.126 -4.180 -11.634 1.00 98.31 85 SER A N 1
ATOM 669 C CA . SER A 1 85 ? -5.236 -5.569 -11.190 1.00 98.31 85 SER A CA 1
ATOM 670 C C . SER A 1 85 ? -4.140 -5.922 -10.188 1.00 98.31 85 SER A C 1
ATOM 672 O O . SER A 1 85 ? -4.456 -6.557 -9.185 1.00 98.31 85 SER A O 1
ATOM 674 N N . PHE A 1 86 ? -2.891 -5.516 -10.432 1.00 98.69 86 PHE A N 1
ATOM 675 C CA . PHE A 1 86 ? -1.790 -5.710 -9.486 1.00 98.69 86 PHE A CA 1
ATOM 676 C C . PHE A 1 86 ? -2.089 -4.996 -8.166 1.00 98.69 86 PHE A C 1
ATOM 678 O O . PHE A 1 86 ? -2.215 -5.642 -7.130 1.00 98.69 86 PHE A O 1
ATOM 685 N N . VAL A 1 87 ? -2.328 -3.679 -8.214 1.00 98.69 87 VAL A N 1
ATOM 686 C CA . VAL A 1 87 ? -2.615 -2.862 -7.022 1.00 98.69 87 VAL A CA 1
ATOM 687 C C . VAL A 1 87 ? -3.786 -3.428 -6.221 1.00 98.69 87 VAL A C 1
ATOM 689 O O . VAL A 1 87 ? -3.720 -3.497 -4.997 1.00 98.69 87 VAL A O 1
ATOM 692 N N . SER A 1 88 ? -4.854 -3.854 -6.899 1.00 98.25 88 SER A N 1
ATOM 693 C CA . SER A 1 88 ? -6.035 -4.402 -6.240 1.00 98.25 88 SER A CA 1
ATOM 694 C C . SER A 1 88 ? -5.761 -5.730 -5.547 1.00 98.25 88 SER A C 1
ATOM 696 O O . SER A 1 88 ? -6.282 -5.941 -4.455 1.00 98.25 88 SER A O 1
ATOM 698 N N . ARG A 1 89 ? -4.989 -6.626 -6.173 1.00 98.25 89 ARG A N 1
ATOM 699 C CA . ARG A 1 89 ? -4.616 -7.921 -5.586 1.00 98.25 89 ARG A CA 1
ATOM 700 C C . ARG A 1 89 ? -3.695 -7.708 -4.388 1.00 98.25 89 ARG A C 1
ATOM 702 O O . ARG A 1 89 ? -3.984 -8.219 -3.316 1.00 98.25 89 ARG A O 1
ATOM 709 N N . THR A 1 90 ? -2.670 -6.875 -4.544 1.00 98.31 90 THR A N 1
ATOM 710 C CA . THR A 1 90 ? -1.710 -6.543 -3.486 1.00 98.31 90 THR A CA 1
ATOM 711 C C . THR A 1 90 ? -2.392 -5.898 -2.280 1.00 98.31 90 THR A C 1
ATOM 713 O O . THR A 1 90 ? -2.213 -6.352 -1.156 1.00 98.31 90 THR A O 1
ATOM 716 N N . LEU A 1 91 ? -3.240 -4.882 -2.478 1.00 98.31 91 LEU A N 1
ATOM 717 C CA . LEU A 1 91 ? -3.941 -4.234 -1.362 1.00 98.31 91 LEU A CA 1
ATOM 718 C C . LEU A 1 91 ? -4.963 -5.150 -0.680 1.00 98.31 91 LEU A C 1
ATOM 720 O O . LEU A 1 91 ? -5.133 -5.041 0.529 1.00 98.31 91 LEU A O 1
ATOM 724 N N . ALA A 1 92 ? -5.617 -6.053 -1.416 1.00 97.19 92 ALA A N 1
ATOM 725 C CA . ALA A 1 92 ? -6.559 -7.008 -0.831 1.00 97.19 92 ALA A CA 1
ATOM 726 C C . ALA A 1 92 ? -5.879 -8.069 0.053 1.00 97.19 92 ALA A C 1
ATOM 728 O O . ALA A 1 92 ? -6.526 -8.587 0.958 1.00 97.19 92 ALA A O 1
ATOM 729 N N . LEU A 1 93 ? -4.595 -8.369 -0.183 1.00 96.12 93 LEU A N 1
ATOM 730 C CA . LEU A 1 93 ? -3.789 -9.187 0.730 1.00 96.12 93 LEU A CA 1
ATOM 731 C C . LEU A 1 93 ? -3.450 -8.421 2.012 1.00 96.12 93 LEU A C 1
ATOM 733 O O . LEU A 1 93 ? -3.410 -9.003 3.087 1.00 96.12 93 LEU A O 1
ATOM 737 N N . LEU A 1 94 ? -3.209 -7.112 1.903 1.00 97.12 94 LEU A N 1
ATOM 738 C CA . LEU A 1 94 ? -2.697 -6.308 3.010 1.00 97.12 94 LEU A CA 1
ATOM 739 C C . LEU A 1 94 ? -3.788 -5.795 3.949 1.00 97.12 94 LEU A C 1
ATOM 741 O O . LEU A 1 94 ? -3.588 -5.789 5.156 1.00 97.12 94 LEU A O 1
ATOM 745 N N . ILE A 1 95 ? -4.916 -5.314 3.423 1.00 97.69 95 ILE A N 1
ATOM 746 C CA . ILE A 1 95 ? -5.924 -4.600 4.215 1.00 97.69 95 ILE A CA 1
ATOM 747 C C . ILE A 1 95 ? -7.348 -4.985 3.813 1.00 97.69 95 ILE A C 1
ATOM 749 O O . ILE A 1 95 ? -7.683 -5.126 2.635 1.00 97.69 95 ILE A O 1
ATOM 753 N N . THR A 1 96 ? -8.214 -5.100 4.815 1.00 97.75 96 THR A N 1
ATOM 754 C CA . THR A 1 96 ? -9.649 -5.352 4.627 1.00 97.75 96 THR A CA 1
ATOM 755 C C . THR A 1 96 ? -10.366 -4.150 4.005 1.00 97.75 96 THR A C 1
ATOM 757 O O . THR A 1 96 ? -9.885 -3.011 4.036 1.00 97.75 96 THR A O 1
ATOM 760 N N . ASN A 1 97 ? -11.568 -4.376 3.460 1.00 97.31 97 ASN A N 1
ATOM 761 C CA . ASN A 1 97 ? -12.408 -3.270 2.994 1.00 97.31 97 ASN A CA 1
ATOM 762 C C . ASN A 1 97 ? -12.891 -2.406 4.170 1.00 97.31 97 ASN A C 1
ATOM 764 O O . ASN A 1 97 ? -13.000 -1.191 4.023 1.00 97.31 97 ASN A O 1
ATOM 768 N N . GLU A 1 98 ? -13.153 -3.022 5.324 1.00 96.62 98 GLU A N 1
ATOM 769 C CA . GLU A 1 98 ? -13.532 -2.388 6.588 1.00 96.62 98 GLU A CA 1
ATOM 770 C C . GLU A 1 98 ? -12.517 -1.320 6.983 1.00 96.62 98 GLU A C 1
ATOM 772 O O . GLU A 1 98 ? -12.888 -0.156 7.148 1.00 96.62 98 GLU A O 1
ATOM 777 N N . LEU A 1 99 ? -11.241 -1.702 7.034 1.00 97.69 99 LEU A N 1
ATOM 778 C CA . LEU A 1 99 ? -10.152 -0.784 7.324 1.00 97.69 99 LEU A CA 1
ATOM 779 C C . LEU A 1 99 ? -9.973 0.235 6.194 1.00 97.69 99 LEU A C 1
ATOM 781 O O . LEU A 1 99 ? -9.906 1.434 6.439 1.00 97.69 99 LEU A O 1
ATOM 785 N N . ALA A 1 100 ? -9.978 -0.195 4.930 1.00 97.94 100 ALA A N 1
ATOM 786 C CA . ALA A 1 100 ? -9.773 0.710 3.798 1.00 97.94 100 ALA A CA 1
ATOM 787 C C . ALA A 1 100 ? -10.814 1.849 3.713 1.00 97.94 100 ALA A C 1
ATOM 789 O O . ALA A 1 100 ? -10.504 2.931 3.207 1.00 97.94 100 ALA A O 1
ATOM 790 N N . ILE A 1 101 ? -12.041 1.653 4.218 1.00 97.44 101 ILE A N 1
ATOM 791 C CA . ILE A 1 101 ? -13.083 2.693 4.255 1.00 97.44 101 ILE A CA 1
ATOM 792 C C . ILE A 1 101 ? -12.701 3.869 5.166 1.00 97.44 101 ILE A C 1
ATOM 794 O O . ILE A 1 101 ? -13.132 4.992 4.876 1.00 97.44 101 ILE A O 1
ATOM 798 N N . THR A 1 102 ? -11.888 3.661 6.209 1.00 97.88 102 THR A N 1
ATOM 799 C CA . THR A 1 102 ? -11.457 4.724 7.142 1.00 97.88 102 THR A CA 1
ATOM 800 C C . THR A 1 102 ? -10.423 5.671 6.520 1.00 97.88 102 THR A C 1
ATOM 802 O O . THR A 1 102 ? -10.189 6.773 7.028 1.00 97.88 102 THR A O 1
ATOM 805 N N . TYR A 1 103 ? -9.863 5.295 5.366 1.00 98.25 103 TYR A N 1
ATOM 806 C CA . TYR A 1 103 ? -8.827 6.038 4.664 1.00 98.25 103 TYR A CA 1
ATOM 807 C C . TYR A 1 103 ? -9.317 6.709 3.377 1.00 98.25 103 TYR A C 1
ATOM 809 O O . TYR A 1 103 ? -10.283 6.324 2.714 1.00 98.25 103 TYR A O 1
ATOM 817 N N . SER A 1 104 ? -8.589 7.748 2.983 1.00 98.06 104 SER A N 1
ATOM 818 C CA . SER A 1 104 ? -8.559 8.246 1.611 1.00 98.06 104 SER A CA 1
ATOM 819 C C . SER A 1 104 ? -7.150 8.703 1.269 1.00 98.06 104 SER A C 1
ATOM 821 O O . SER A 1 104 ? -6.343 8.965 2.156 1.00 98.06 104 SER A O 1
ATOM 823 N N . TRP A 1 105 ? -6.845 8.849 -0.018 1.00 97.88 105 TRP A N 1
ATOM 824 C CA . TRP A 1 105 ? -5.489 9.199 -0.445 1.00 97.88 105 TRP A CA 1
ATOM 825 C C . TRP A 1 105 ? -4.929 10.463 0.219 1.00 97.88 105 TRP A C 1
ATOM 827 O O . TRP A 1 105 ? -3.798 10.442 0.687 1.00 97.88 105 TRP A O 1
ATOM 837 N N . LEU A 1 106 ? -5.739 11.524 0.316 1.00 97.38 106 LEU A N 1
ATOM 838 C CA . LEU A 1 106 ? -5.353 12.826 0.882 1.00 97.38 106 LEU A CA 1
ATOM 839 C C . LEU A 1 106 ? -6.136 13.201 2.153 1.00 97.38 106 LEU A C 1
ATOM 841 O O . LEU A 1 106 ? -6.195 14.371 2.503 1.00 97.38 106 LEU A O 1
ATOM 845 N N . GLY A 1 107 ? -6.802 12.247 2.809 1.00 95.56 107 GLY A N 1
ATOM 846 C CA . GLY A 1 107 ? -7.562 12.519 4.040 1.00 95.56 107 GLY A CA 1
ATOM 847 C C . GLY A 1 107 ? -8.843 13.355 3.862 1.00 95.56 107 GLY A C 1
ATOM 848 O O . GLY A 1 107 ? -9.236 14.129 4.730 1.00 95.56 107 GLY A O 1
ATOM 849 N N . ARG A 1 108 ? -9.523 13.236 2.716 1.00 92.56 108 ARG A N 1
ATOM 850 C CA . ARG A 1 108 ? -10.777 13.958 2.447 1.00 92.56 108 ARG A CA 1
ATOM 851 C C . ARG A 1 108 ? -11.932 13.420 3.299 1.00 92.56 108 ARG A C 1
ATOM 853 O O . ARG A 1 108 ? -12.016 12.220 3.544 1.00 92.56 108 ARG A O 1
ATOM 860 N N . LYS A 1 109 ? -12.884 14.300 3.637 1.00 91.69 109 LYS A N 1
ATOM 861 C CA . LYS A 1 109 ? -14.122 13.972 4.378 1.00 91.69 109 LYS A CA 1
ATOM 862 C C . LYS A 1 109 ? -13.859 13.345 5.759 1.00 91.69 109 LYS A C 1
ATOM 864 O O . LYS A 1 109 ? -14.513 12.375 6.122 1.00 91.69 109 LYS A O 1
ATOM 869 N N . GLY A 1 110 ? -12.865 13.858 6.487 1.00 92.56 110 GLY A N 1
ATOM 870 C CA . GLY A 1 110 ? -12.520 13.378 7.833 1.00 92.56 110 GLY A CA 1
ATOM 871 C C . GLY A 1 110 ? -11.847 12.002 7.872 1.00 92.56 110 GLY A C 1
ATOM 872 O O . GLY A 1 110 ? -11.643 11.454 8.949 1.00 92.56 110 GLY A O 1
ATOM 873 N N . LYS A 1 111 ? -11.503 11.432 6.712 1.00 96.62 111 LYS A N 1
ATOM 874 C CA . LYS A 1 111 ? -10.775 10.164 6.620 1.00 96.62 111 LYS A CA 1
ATOM 875 C C . LYS A 1 111 ? -9.286 10.363 6.875 1.00 96.62 111 LYS A C 1
ATOM 877 O O . LYS A 1 111 ? -8.748 11.441 6.635 1.00 96.62 111 LYS A O 1
ATOM 882 N N . LYS A 1 112 ? -8.595 9.296 7.267 1.00 97.75 112 LYS A N 1
ATOM 883 C CA . LYS A 1 112 ? -7.135 9.305 7.440 1.00 97.75 112 LYS A CA 1
ATOM 884 C C . LYS A 1 112 ? -6.413 9.345 6.093 1.00 97.75 112 LYS A C 1
ATOM 886 O O . LYS A 1 112 ? -6.966 8.943 5.065 1.00 97.75 112 LYS A O 1
ATOM 891 N N . VAL A 1 113 ? -5.178 9.846 6.094 1.00 98.25 113 VAL A N 1
ATO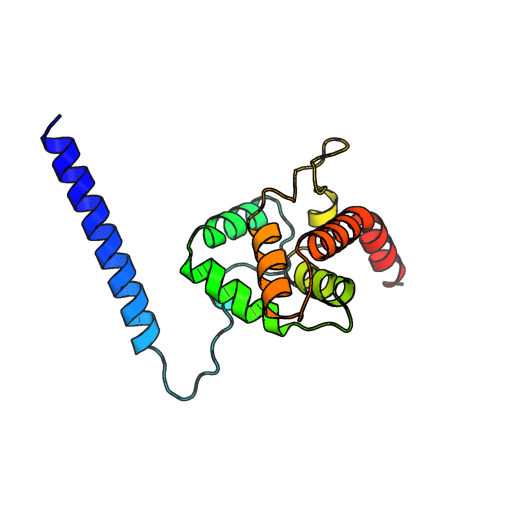M 892 C CA . VAL A 1 113 ? -4.343 9.985 4.892 1.00 98.25 113 VAL A CA 1
ATOM 893 C C . VAL A 1 113 ? -3.648 8.656 4.597 1.00 98.25 113 VAL A C 1
ATOM 895 O O . VAL A 1 113 ? -2.802 8.212 5.362 1.00 98.25 113 VAL A O 1
ATOM 898 N N . PHE A 1 114 ? -3.995 8.017 3.477 1.00 98.25 114 PHE A N 1
ATOM 899 C CA . PHE A 1 114 ? -3.361 6.762 3.055 1.00 98.25 114 PHE A CA 1
ATOM 900 C C . PHE A 1 114 ? -1.968 6.992 2.458 1.00 98.25 114 PHE A C 1
ATOM 902 O O . PHE A 1 114 ? -1.067 6.191 2.669 1.00 98.25 114 PHE A O 1
ATOM 909 N N . LYS A 1 115 ? -1.777 8.105 1.730 1.00 98.12 115 LYS A N 1
ATOM 910 C CA . LYS A 1 115 ? -0.531 8.416 1.006 1.00 98.12 115 LYS A CA 1
ATOM 911 C C . LYS A 1 115 ? 0.714 8.423 1.901 1.00 98.12 115 LYS A C 1
ATOM 913 O O . LYS A 1 115 ? 1.805 8.154 1.417 1.00 98.12 115 LYS A O 1
ATOM 918 N N . THR A 1 116 ? 0.560 8.768 3.176 1.00 97.12 116 THR A N 1
ATOM 919 C CA . THR A 1 116 ? 1.666 8.890 4.136 1.00 97.12 116 THR A CA 1
ATOM 920 C C . THR A 1 116 ? 2.043 7.567 4.796 1.00 97.12 116 THR A C 1
ATOM 922 O O . THR A 1 116 ? 3.038 7.518 5.511 1.00 97.12 116 THR A O 1
ATOM 925 N N . LEU A 1 117 ? 1.269 6.498 4.586 1.00 98.06 117 LEU A N 1
ATOM 926 C CA . LEU A 1 117 ? 1.603 5.177 5.104 1.00 98.06 117 LEU A CA 1
ATOM 927 C C . LEU A 1 117 ? 2.742 4.559 4.283 1.00 98.06 117 LEU A C 1
ATOM 929 O O . LEU A 1 117 ? 2.727 4.586 3.053 1.00 98.06 117 LEU A O 1
ATOM 933 N N . LYS A 1 118 ? 3.681 3.897 4.958 1.00 98.00 118 LYS A N 1
ATOM 934 C CA . LYS A 1 118 ? 4.682 3.010 4.356 1.00 98.00 118 LYS A CA 1
ATOM 935 C C . LYS A 1 118 ? 4.032 1.880 3.567 1.00 98.00 118 LYS A C 1
ATOM 937 O O . LYS A 1 118 ? 4.610 1.466 2.574 1.00 98.00 118 LYS A O 1
ATOM 942 N N . VAL A 1 119 ? 2.811 1.465 3.916 1.00 97.75 119 VAL A N 1
ATOM 943 C CA . VAL A 1 119 ? 1.995 0.553 3.093 1.00 97.75 119 VAL A CA 1
ATOM 944 C C . VAL A 1 119 ? 1.749 1.118 1.686 1.00 97.75 119 VAL A C 1
ATOM 946 O O . VAL A 1 119 ? 1.825 0.382 0.707 1.00 97.75 119 VAL A O 1
ATOM 949 N N . ALA A 1 120 ? 1.500 2.426 1.547 1.00 98.50 120 ALA A N 1
ATOM 950 C CA . ALA A 1 120 ? 1.329 3.043 0.232 1.00 98.50 120 ALA A CA 1
ATOM 951 C C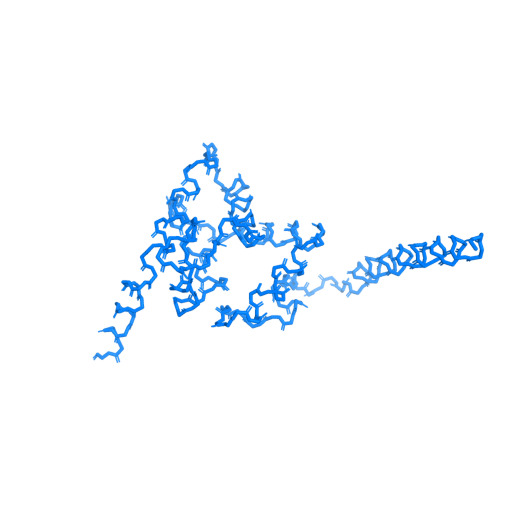 . ALA A 1 120 ? 2.641 3.028 -0.564 1.00 98.50 120 ALA A C 1
ATOM 953 O O . ALA A 1 120 ? 2.635 2.646 -1.734 1.00 98.50 120 ALA A O 1
ATOM 954 N N . SER A 1 121 ? 3.761 3.379 0.076 1.00 98.62 121 SER A N 1
ATOM 955 C CA . SER A 1 121 ? 5.091 3.282 -0.538 1.00 98.62 121 SER A CA 1
ATOM 956 C C . SER A 1 121 ? 5.428 1.846 -0.935 1.00 98.62 121 SER A C 1
ATOM 958 O O . SER A 1 121 ? 5.908 1.620 -2.036 1.00 98.62 121 SER A O 1
ATOM 960 N N . LEU A 1 122 ? 5.113 0.872 -0.081 1.00 98.56 122 LEU A N 1
ATOM 961 C CA . LEU A 1 122 ? 5.335 -0.549 -0.323 1.00 98.56 122 LEU A CA 1
ATOM 962 C C . LEU A 1 122 ? 4.628 -1.010 -1.603 1.00 98.56 122 LEU A C 1
ATOM 964 O O . LEU A 1 122 ? 5.254 -1.635 -2.454 1.00 98.56 122 LEU A O 1
ATOM 968 N N . VAL A 1 123 ? 3.350 -0.661 -1.783 1.00 98.62 123 VAL A N 1
ATOM 969 C CA . VAL A 1 123 ? 2.599 -1.013 -3.002 1.00 98.62 123 VAL A CA 1
ATOM 970 C C . VAL A 1 123 ? 3.179 -0.327 -4.240 1.00 98.62 123 VAL A C 1
ATOM 972 O O . VAL A 1 123 ? 3.234 -0.949 -5.299 1.00 98.62 123 VAL A O 1
ATOM 975 N N . ILE A 1 124 ? 3.625 0.929 -4.115 1.00 98.75 124 ILE A N 1
ATOM 976 C CA . ILE A 1 124 ? 4.265 1.666 -5.213 1.00 98.75 124 ILE A CA 1
ATOM 977 C C . ILE A 1 124 ? 5.561 0.979 -5.641 1.00 98.75 124 ILE A C 1
ATOM 979 O O . ILE A 1 124 ? 5.700 0.645 -6.812 1.00 98.75 124 ILE A O 1
ATOM 983 N N . GLU A 1 125 ? 6.475 0.720 -4.708 1.00 98.62 125 GLU A N 1
ATOM 984 C CA . GLU A 1 125 ? 7.766 0.098 -5.020 1.00 98.62 125 GLU A CA 1
ATOM 985 C C . GLU A 1 125 ? 7.592 -1.334 -5.546 1.00 98.62 125 GLU A C 1
ATOM 987 O O . GLU A 1 125 ? 8.213 -1.710 -6.537 1.00 98.62 125 GLU A O 1
ATOM 992 N N . SER A 1 126 ? 6.661 -2.106 -4.974 1.00 98.56 126 SER A N 1
ATOM 993 C CA . SER A 1 126 ? 6.341 -3.456 -5.464 1.00 98.56 126 SER A CA 1
ATOM 994 C C . SER A 1 126 ? 5.828 -3.442 -6.905 1.00 98.56 126 SER A C 1
ATOM 996 O O . SER A 1 126 ? 6.192 -4.311 -7.694 1.00 98.56 126 SER A O 1
ATOM 998 N N . ALA A 1 127 ? 4.998 -2.457 -7.266 1.00 98.56 127 ALA A N 1
ATOM 999 C CA . ALA A 1 127 ? 4.491 -2.304 -8.627 1.00 98.56 127 ALA A CA 1
ATOM 1000 C C . ALA A 1 127 ? 5.591 -1.869 -9.605 1.00 98.56 127 ALA A C 1
ATOM 1002 O O . ALA A 1 127 ? 5.642 -2.397 -10.711 1.00 98.56 127 ALA A O 1
ATOM 1003 N N . THR A 1 128 ? 6.480 -0.957 -9.196 1.00 98.19 128 THR A N 1
ATOM 1004 C CA . THR A 1 128 ? 7.635 -0.527 -10.003 1.00 98.19 128 THR A CA 1
ATOM 1005 C C . THR A 1 128 ? 8.568 -1.697 -10.322 1.00 98.19 128 THR A C 1
ATOM 1007 O O . THR A 1 128 ? 9.097 -1.775 -11.426 1.00 98.19 128 THR A O 1
ATOM 1010 N N . VAL A 1 129 ? 8.746 -2.631 -9.381 1.00 98.00 129 VAL A N 1
ATOM 1011 C CA . VAL A 1 129 ? 9.523 -3.862 -9.609 1.00 98.00 129 VAL A CA 1
ATOM 1012 C C . VAL A 1 129 ? 8.772 -4.843 -10.516 1.00 98.00 129 VAL A C 1
ATOM 1014 O O . VAL A 1 129 ? 9.375 -5.459 -11.392 1.00 98.00 129 VAL A O 1
ATOM 1017 N N . ALA A 1 130 ? 7.463 -5.007 -10.314 1.00 97.56 130 ALA A N 1
ATOM 1018 C CA . ALA A 1 130 ? 6.672 -6.032 -10.993 1.00 97.56 130 ALA A CA 1
ATOM 1019 C C . ALA A 1 130 ? 6.263 -5.675 -12.431 1.00 97.56 130 ALA A C 1
ATOM 1021 O O . ALA A 1 130 ? 6.040 -6.571 -13.247 1.00 97.56 130 ALA A O 1
ATOM 1022 N N . ILE A 1 131 ? 6.092 -4.387 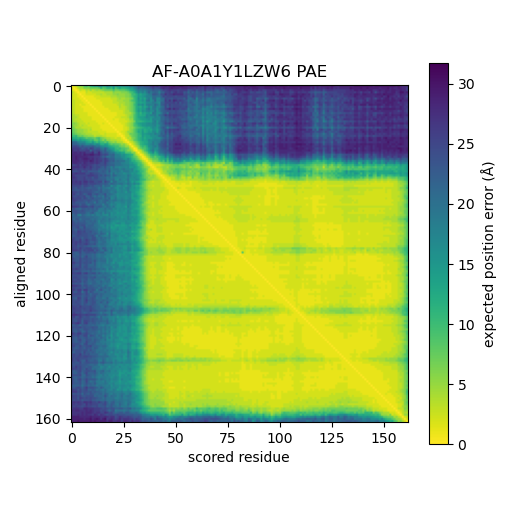-12.737 1.00 97.44 131 ILE A N 1
ATOM 1023 C CA . ILE A 1 131 ? 5.460 -3.921 -13.974 1.00 97.44 131 ILE A CA 1
ATOM 1024 C C . ILE A 1 131 ? 6.447 -3.060 -14.751 1.00 97.44 131 ILE A C 1
ATOM 1026 O O . ILE A 1 131 ? 6.860 -1.990 -14.308 1.00 97.44 131 ILE A O 1
ATOM 1030 N N . LYS A 1 132 ? 6.793 -3.513 -15.954 1.00 95.56 132 LYS A N 1
ATOM 1031 C CA . LYS A 1 132 ? 7.689 -2.785 -16.849 1.00 95.56 132 LYS A CA 1
ATOM 1032 C C . LYS A 1 132 ? 7.071 -1.447 -17.280 1.00 95.56 132 LYS A C 1
ATOM 1034 O O . LYS A 1 132 ? 5.887 -1.395 -17.601 1.00 95.56 132 LYS A O 1
ATOM 1039 N N . ASP A 1 133 ? 7.890 -0.396 -17.314 1.00 95.62 133 ASP A N 1
ATOM 1040 C CA . ASP A 1 133 ? 7.556 0.945 -17.825 1.00 95.62 133 ASP A CA 1
ATOM 1041 C C . ASP A 1 133 ? 6.362 1.638 -17.126 1.00 95.62 133 ASP A C 1
ATOM 1043 O O . ASP A 1 133 ? 5.828 2.630 -17.626 1.00 95.62 133 ASP A O 1
ATOM 1047 N N . VAL A 1 134 ? 5.947 1.161 -15.945 1.00 97.56 134 VAL A N 1
ATOM 1048 C CA . VAL A 1 134 ? 4.874 1.793 -15.169 1.00 97.56 134 VAL A CA 1
ATOM 1049 C C . VAL A 1 134 ? 5.364 3.088 -14.522 1.00 97.56 134 VAL A C 1
ATOM 1051 O O . VAL A 1 134 ? 6.468 3.173 -13.983 1.00 97.56 134 VAL A O 1
ATOM 1054 N N . THR A 1 135 ? 4.521 4.119 -14.518 1.00 98.31 135 THR A N 1
ATOM 1055 C CA . THR A 1 135 ? 4.842 5.367 -13.815 1.00 98.31 135 THR A CA 1
ATOM 1056 C C . THR A 1 135 ? 4.293 5.363 -12.394 1.00 98.31 135 THR A C 1
ATOM 1058 O O . THR A 1 135 ? 3.186 4.886 -12.128 1.00 98.31 135 THR A O 1
ATOM 1061 N N . LYS A 1 136 ? 5.003 6.027 -11.475 1.00 98.06 136 LYS A N 1
ATOM 1062 C CA . LYS A 1 136 ? 4.503 6.270 -10.113 1.00 98.06 136 LYS A CA 1
ATOM 1063 C C . LYS A 1 136 ? 3.115 6.921 -10.110 1.00 98.06 136 LYS A C 1
ATOM 1065 O O . LYS A 1 136 ? 2.257 6.533 -9.323 1.00 98.06 136 LYS A O 1
ATOM 1070 N N . GLN A 1 137 ? 2.866 7.876 -11.010 1.00 98.38 137 GLN A N 1
ATOM 1071 C CA . GLN A 1 137 ? 1.567 8.549 -11.108 1.00 98.38 137 GLN A CA 1
ATOM 1072 C C . GLN A 1 137 ? 0.431 7.567 -11.441 1.00 98.38 137 GLN A C 1
ATOM 1074 O O . GLN A 1 137 ? -0.663 7.680 -10.885 1.00 98.38 137 GLN A O 1
ATOM 1079 N N . GLU A 1 138 ? 0.667 6.619 -12.346 1.00 98.62 138 GLU A N 1
ATOM 1080 C CA . GLU A 1 138 ? -0.319 5.601 -12.710 1.00 98.62 138 GLU A CA 1
ATOM 1081 C C . GLU A 1 138 ? -0.650 4.687 -11.526 1.00 98.62 138 GLU A C 1
ATOM 1083 O O . GLU A 1 138 ? -1.828 4.460 -11.225 1.00 98.62 138 GLU A O 1
ATOM 1088 N N . ILE A 1 139 ? 0.375 4.235 -10.798 1.00 98.69 139 ILE A N 1
ATOM 1089 C CA . ILE A 1 139 ? 0.199 3.404 -9.603 1.00 98.69 139 ILE A CA 1
ATOM 1090 C C . ILE A 1 139 ? -0.584 4.174 -8.532 1.00 98.69 139 ILE A C 1
ATOM 1092 O O . ILE A 1 139 ? -1.572 3.665 -7.998 1.00 98.69 139 ILE A O 1
ATOM 1096 N N . GLU A 1 140 ? -0.218 5.433 -8.263 1.00 98.62 140 GLU A N 1
ATOM 1097 C CA . GLU A 1 140 ? -0.932 6.288 -7.309 1.00 98.62 140 GLU A CA 1
ATOM 1098 C C . GLU A 1 140 ? -2.410 6.464 -7.689 1.00 98.62 140 GLU A C 1
ATOM 1100 O O . GLU A 1 140 ? -3.276 6.410 -6.813 1.00 98.62 140 GLU A O 1
ATOM 1105 N N . LYS A 1 141 ? -2.730 6.643 -8.979 1.00 98.69 141 LYS A N 1
ATOM 1106 C CA . LYS A 1 141 ? -4.122 6.714 -9.466 1.00 98.69 141 LYS A CA 1
ATOM 1107 C C . LYS A 1 141 ? -4.873 5.402 -9.217 1.00 98.69 141 LYS A C 1
ATOM 1109 O O . LYS A 1 141 ? -6.036 5.437 -8.806 1.00 98.69 141 LYS A O 1
ATOM 1114 N N . CYS A 1 142 ? -4.221 4.257 -9.411 1.00 98.69 142 CYS A N 1
ATOM 1115 C CA . CYS A 1 142 ? -4.806 2.946 -9.131 1.00 98.69 142 CYS A CA 1
ATOM 1116 C C . CYS A 1 142 ? -5.077 2.747 -7.631 1.00 98.69 142 CYS A C 1
ATOM 1118 O O . CYS A 1 142 ? -6.180 2.335 -7.263 1.00 98.69 142 CYS A O 1
ATOM 1120 N N . ILE A 1 143 ? -4.128 3.113 -6.759 1.00 98.69 143 ILE A N 1
ATOM 1121 C CA . ILE A 1 143 ? -4.294 3.051 -5.296 1.00 98.69 143 ILE A CA 1
ATOM 1122 C C . ILE A 1 143 ? -5.433 3.976 -4.854 1.00 98.69 143 ILE A C 1
ATOM 1124 O O . ILE A 1 143 ? -6.329 3.560 -4.118 1.00 98.69 143 ILE A O 1
ATOM 1128 N N . GLN A 1 144 ? -5.454 5.216 -5.353 1.00 98.38 144 GLN A N 1
ATOM 1129 C CA . GLN A 1 144 ? -6.527 6.183 -5.108 1.00 98.38 144 GLN A CA 1
ATOM 1130 C C . GLN A 1 144 ? -7.899 5.618 -5.469 1.00 98.38 144 GLN A C 1
ATOM 1132 O O . GLN A 1 144 ? -8.842 5.715 -4.678 1.00 98.38 144 GLN A O 1
ATOM 1137 N N . LEU A 1 145 ? -8.015 5.025 -6.659 1.00 98.38 145 LEU A N 1
ATOM 1138 C CA . LEU A 1 145 ? -9.250 4.414 -7.131 1.00 98.38 145 LEU A CA 1
ATOM 1139 C C . LEU A 1 145 ? -9.675 3.251 -6.230 1.00 98.38 145 LEU A C 1
ATOM 1141 O O . LEU A 1 145 ? -10.857 3.148 -5.890 1.00 98.38 145 LEU A O 1
ATOM 1145 N N . TRP A 1 146 ? -8.727 2.403 -5.829 1.00 98.44 146 TRP A N 1
ATOM 1146 C CA . TRP A 1 146 ? -8.983 1.274 -4.946 1.00 98.44 146 TRP A CA 1
ATOM 1147 C C . TRP A 1 146 ? -9.458 1.742 -3.566 1.00 98.44 146 TRP A C 1
ATOM 1149 O O . TRP A 1 146 ? -10.542 1.356 -3.141 1.00 98.44 146 TRP A O 1
ATOM 1159 N N . VAL A 1 147 ? -8.755 2.647 -2.885 1.00 97.56 147 VAL A N 1
ATOM 1160 C CA . VAL A 1 147 ? -9.191 3.139 -1.563 1.00 97.56 147 VAL A CA 1
ATOM 1161 C C . VAL A 1 147 ? -10.537 3.873 -1.660 1.00 97.56 147 VAL A C 1
ATOM 1163 O O . VAL A 1 147 ? -11.426 3.659 -0.839 1.00 97.56 147 VAL A O 1
ATOM 1166 N N . ARG A 1 148 ? -10.759 4.673 -2.715 1.00 96.81 148 ARG A N 1
ATOM 1167 C CA . ARG A 1 148 ? -12.037 5.375 -2.940 1.00 96.81 148 ARG A CA 1
ATOM 1168 C C . ARG A 1 148 ? -13.230 4.418 -3.025 1.00 96.81 148 ARG A C 1
ATOM 1170 O O . ARG A 1 148 ? -14.286 4.735 -2.487 1.00 96.81 148 ARG A O 1
ATOM 1177 N N . ARG A 1 149 ? -13.060 3.275 -3.695 1.00 96.44 149 ARG A N 1
ATOM 1178 C CA . ARG A 1 149 ? -14.108 2.260 -3.913 1.00 96.44 149 ARG A CA 1
ATOM 1179 C C . ARG A 1 149 ? -14.228 1.233 -2.780 1.00 96.44 149 ARG A C 1
ATOM 1181 O O . ARG A 1 149 ? -14.937 0.247 -2.944 1.00 96.44 149 ARG A O 1
ATOM 1188 N N . ALA A 1 150 ? -13.556 1.429 -1.643 1.00 96.25 150 ALA A N 1
ATOM 1189 C CA . ALA A 1 150 ? -13.604 0.475 -0.531 1.00 96.25 150 ALA A CA 1
ATOM 1190 C C . ALA A 1 150 ? -15.030 0.245 -0.001 1.00 96.25 150 ALA A C 1
ATOM 1192 O O . ALA A 1 150 ? -15.414 -0.894 0.255 1.00 96.25 150 ALA A O 1
ATOM 1193 N N . PHE A 1 151 ? -15.841 1.305 0.079 1.00 94.62 151 PHE A N 1
ATOM 1194 C CA . PHE A 1 151 ? -17.241 1.198 0.499 1.00 94.62 151 PHE A CA 1
ATOM 1195 C C . PHE A 1 151 ? -18.077 0.365 -0.480 1.00 94.62 151 PHE A C 1
ATOM 1197 O O . PHE A 1 151 ? -18.780 -0.554 -0.064 1.00 94.62 151 PHE A O 1
ATOM 1204 N N . ASP A 1 152 ? -17.944 0.633 -1.782 1.00 95.81 152 ASP A N 1
ATOM 1205 C CA . ASP A 1 152 ? -18.648 -0.121 -2.822 1.00 95.81 152 ASP A CA 1
ATOM 1206 C C . ASP A 1 152 ? -18.234 -1.597 -2.793 1.00 95.81 152 ASP A C 1
ATOM 1208 O O . ASP A 1 152 ? -19.089 -2.480 -2.814 1.00 95.81 152 ASP A O 1
ATOM 1212 N N . ARG A 1 153 ? -16.927 -1.881 -2.663 1.00 95.38 153 ARG A N 1
ATOM 1213 C CA . ARG A 1 153 ? -16.418 -3.255 -2.519 1.00 95.38 153 ARG A CA 1
ATOM 1214 C C . ARG A 1 153 ? -17.003 -3.965 -1.304 1.00 95.38 153 ARG A C 1
ATOM 1216 O O . ARG A 1 153 ? -17.420 -5.110 -1.445 1.00 95.38 153 ARG A O 1
ATOM 1223 N N . LYS A 1 154 ? -17.082 -3.297 -0.147 1.00 93.00 154 LYS A N 1
ATOM 1224 C CA . LYS A 1 154 ? -17.711 -3.863 1.056 1.00 93.00 154 LYS A CA 1
ATOM 1225 C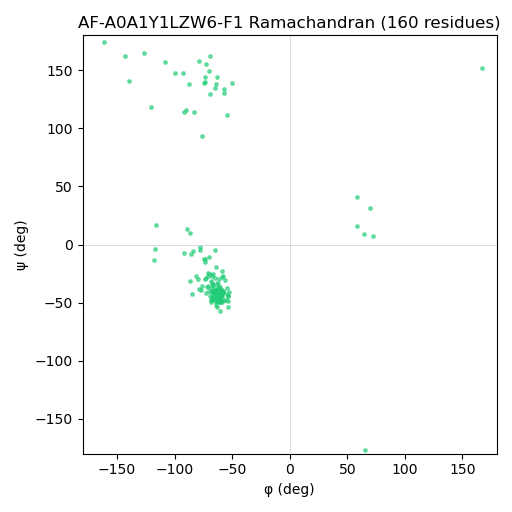 C . LYS A 1 154 ? -19.177 -4.216 0.802 1.00 93.00 154 LYS A C 1
ATOM 1227 O O . LYS A 1 154 ? -19.596 -5.331 1.090 1.00 93.00 154 LYS A O 1
ATOM 1232 N N . LYS A 1 155 ? -19.944 -3.297 0.207 1.00 93.12 155 LYS A N 1
ATOM 1233 C CA . LYS A 1 155 ? -21.356 -3.531 -0.134 1.00 93.12 155 LYS A CA 1
ATOM 1234 C C . LYS A 1 155 ? -21.524 -4.714 -1.095 1.00 93.12 155 LYS A C 1
ATOM 1236 O O . LYS A 1 155 ? -22.384 -5.560 -0.882 1.00 93.12 155 LYS A O 1
ATOM 1241 N N . HIS A 1 156 ? -20.692 -4.798 -2.132 1.00 90.44 156 HIS A N 1
ATOM 1242 C CA . HIS A 1 156 ? -20.734 -5.906 -3.089 1.00 90.44 156 HIS A CA 1
ATOM 1243 C C . HIS A 1 156 ? -20.333 -7.253 -2.480 1.00 90.44 156 HIS A C 1
ATOM 1245 O O . HIS A 1 156 ? -20.898 -8.268 -2.877 1.00 90.44 156 HIS A O 1
ATOM 1251 N N . ALA A 1 157 ? -19.387 -7.273 -1.537 1.00 86.94 157 ALA A N 1
ATOM 1252 C CA . ALA A 1 157 ? -19.007 -8.491 -0.829 1.00 86.94 157 ALA A CA 1
ATOM 1253 C C . ALA A 1 157 ? -20.165 -9.029 0.027 1.00 86.94 157 ALA A C 1
ATOM 1255 O O . ALA A 1 157 ? -20.450 -10.217 -0.038 1.00 86.94 157 ALA A O 1
ATOM 1256 N N . LEU A 1 158 ? -20.887 -8.154 0.738 1.00 78.25 158 LEU A N 1
ATOM 1257 C CA . LEU A 1 158 ? -22.061 -8.535 1.538 1.00 78.25 158 LEU A CA 1
ATOM 1258 C C . LEU A 1 158 ? -23.205 -9.100 0.684 1.00 78.25 158 LEU A C 1
ATOM 1260 O O . LEU A 1 158 ? -23.857 -10.059 1.080 1.00 78.25 158 LEU A O 1
ATOM 1264 N N . ASN A 1 159 ? -23.429 -8.534 -0.504 1.00 77.19 159 ASN A N 1
ATOM 1265 C CA . ASN A 1 159 ? -24.515 -8.953 -1.395 1.00 77.19 159 ASN A CA 1
ATOM 1266 C C . ASN A 1 159 ? -24.259 -10.288 -2.119 1.00 77.19 159 ASN A C 1
ATOM 1268 O O . ASN A 1 159 ? -25.180 -10.805 -2.738 1.00 77.19 159 ASN A O 1
ATOM 1272 N N . LYS A 1 160 ? -23.027 -10.814 -2.102 1.00 68.00 160 LYS A N 1
ATOM 1273 C CA . LYS A 1 160 ? -22.675 -12.123 -2.687 1.00 68.00 160 LYS A CA 1
ATOM 1274 C C . LYS A 1 160 ? -22.763 -13.281 -1.687 1.00 68.00 160 LYS A C 1
ATOM 1276 O O . LYS A 1 160 ? -22.584 -14.424 -2.088 1.00 68.00 160 LYS A O 1
ATOM 1281 N N . SER A 1 161 ? -22.982 -12.985 -0.408 1.00 61.09 161 SER A N 1
ATOM 1282 C CA . SER A 1 161 ? -23.042 -13.972 0.677 1.00 61.09 161 SER A CA 1
ATOM 1283 C C . SER A 1 161 ? -24.450 -14.546 0.908 1.00 61.09 161 SER A C 1
ATOM 1285 O O . SER A 1 161 ? -24.684 -15.171 1.939 1.00 61.09 161 SER A O 1
ATOM 1287 N N . PHE A 1 162 ? -25.368 -14.314 -0.033 1.00 40.94 162 PHE A N 1
ATOM 1288 C CA . PHE A 1 162 ? -26.745 -14.808 -0.088 1.00 40.94 162 PHE A CA 1
ATOM 1289 C C . PHE A 1 162 ? -26.999 -15.400 -1.475 1.00 40.94 162 PHE A C 1
ATOM 1291 O O . PHE A 1 162 ? -27.853 -16.306 -1.567 1.00 40.94 162 PHE A O 1
#

Solvent-accessible surface area (backbone atoms only — not comparable to full-atom values): 9040 Å² total; per-residue (Å²): 115,71,69,58,53,52,54,51,52,52,51,53,51,50,53,50,52,53,52,53,49,53,59,49,48,69,63,67,70,63,57,98,79,66,72,84,75,52,65,65,66,74,66,76,57,71,71,45,26,63,47,73,66,52,49,50,53,52,35,56,55,43,69,41,66,66,54,36,51,51,49,24,61,56,56,26,69,71,52,56,95,43,72,51,46,25,50,52,53,56,46,56,52,51,36,32,45,76,39,33,51,54,32,23,55,83,28,61,93,86,24,44,53,40,64,80,35,48,62,44,51,42,56,49,54,11,43,54,72,54,36,85,93,62,51,71,68,57,50,51,51,37,48,40,52,51,35,69,41,14,56,60,51,44,55,55,55,63,70,67,77,115

Secondary structure (DSSP, 8-state):
-HHHHHHHHHHHHHHHHHHHHHHHHHHHS--TTS----HHHHT---SSB-SHHHHHHHHHHTTSHHHHHHHHHHHGGG--SSHHHHHHHHHHHHB-HHHHHTEETT-GGG-EESTTSHHHHHHHHHHHHHSTT--HHHHHHHHHHHHHTHHHHHHHHHHT--

Nearest PDB structures (foldseek):
  8yzt-assembly1_B  TM=6.342E-01  e=6.287E-01  Homo sapiens
  8yzt-assembly1_C  TM=5.578E-01  e=6.613E-01  Homo sapiens

Radius of gyration: 19.1 Å; Cα contacts (8 Å, |Δi|>4): 149; chains: 1; bounding box: 57×44×48 Å